Protein AF-A0ABC8LFU4-F1 (afdb_monomer_lite)

InterPro domains:
  IPR036691 Endonuclease/exonuclease/phosphatase superfamily [G3DSA:3.60.10.10] (26-171)
  IPR036691 Endonuclease/exonuclease/phosphatase superfamily [SSF56219] (37-158)
  IPR050410 CCR4/nocturin mRNA turnover and transcription [PTHR12121] (35-155)

Foldseek 3Di:
DALAAAEEADDDDPDDPAFDDWDWDFDPDDPGPIDIDTDHPVFKDFPDKDKDFPPVQVGWIKIKTWMWTPDFDPPDPPDTDTAIEIEMETAHHDDLDPPCLVVLVVVVVSVVVVVVVVCVVVVPDSHYYYYYYHSSYDCVGDNNVVCVVVVYDYPVVVVVVVVVPDDDPDDDD

pLDDT: mean 74.37, std 21.46, range [26.98, 96.75]

Structure (mmCIF, N/CA/C/O backbone):
data_AF-A0ABC8LFU4-F1
#
_entry.id   AF-A0ABC8LFU4-F1
#
loop_
_atom_site.group_PDB
_atom_site.id
_atom_site.type_symbol
_atom_site.label_atom_id
_atom_site.label_alt_id
_atom_site.label_comp_id
_atom_site.label_asym_id
_atom_site.label_entity_id
_atom_site.label_seq_id
_atom_site.pdbx_PDB_ins_code
_atom_site.Cartn_x
_atom_site.Cartn_y
_atom_site.Cartn_z
_atom_site.occupancy
_atom_site.B_iso_or_equiv
_atom_site.auth_seq_id
_atom_site.auth_comp_id
_atom_site.auth_asym_id
_atom_site.auth_atom_id
_atom_site.pdbx_PDB_model_num
ATOM 1 N N . MET A 1 1 ? 4.083 12.792 16.313 1.00 26.98 1 MET A N 1
ATOM 2 C CA . MET A 1 1 ? 2.928 11.867 16.337 1.00 26.98 1 MET A CA 1
ATOM 3 C C . MET A 1 1 ? 3.090 10.866 15.202 1.00 26.98 1 MET A C 1
ATOM 5 O O . MET A 1 1 ? 2.966 11.243 14.045 1.00 26.98 1 MET A O 1
ATOM 9 N N . LEU A 1 2 ? 3.497 9.633 15.518 1.00 29.95 2 LEU A N 1
ATOM 10 C CA . LEU A 1 2 ? 3.846 8.611 14.526 1.00 29.95 2 LEU A CA 1
ATOM 11 C C . LEU A 1 2 ? 2.573 7.865 14.091 1.00 29.95 2 LEU A C 1
ATOM 13 O O . LEU A 1 2 ? 2.097 6.979 14.796 1.00 29.95 2 LEU A O 1
ATOM 17 N N . CYS A 1 3 ? 2.012 8.230 12.938 1.00 39.34 3 CYS A N 1
ATOM 18 C CA . CYS A 1 3 ? 1.011 7.411 12.257 1.00 39.34 3 CYS A CA 1
ATOM 19 C C . CYS A 1 3 ? 1.721 6.119 11.820 1.00 39.34 3 CYS A C 1
ATOM 21 O O . CYS A 1 3 ? 2.543 6.151 10.904 1.00 39.34 3 CYS A O 1
ATOM 23 N N . ARG A 1 4 ? 1.508 5.003 12.528 1.00 39.53 4 ARG A N 1
ATOM 24 C CA . ARG A 1 4 ? 2.188 3.730 12.242 1.00 39.53 4 ARG A CA 1
ATOM 25 C C . ARG A 1 4 ? 1.674 3.177 10.906 1.00 39.53 4 ARG A C 1
ATOM 27 O O . ARG A 1 4 ? 0.626 2.549 10.852 1.00 39.53 4 ARG A O 1
ATOM 34 N N . ARG A 1 5 ? 2.404 3.451 9.823 1.00 46.03 5 ARG A N 1
ATOM 35 C CA . ARG A 1 5 ? 2.181 2.890 8.483 1.00 46.03 5 ARG A CA 1
ATOM 36 C C . ARG A 1 5 ? 2.841 1.507 8.424 1.00 46.03 5 ARG A C 1
ATOM 38 O O . ARG A 1 5 ? 4.059 1.405 8.583 1.00 46.03 5 ARG A O 1
ATOM 45 N N . LEU A 1 6 ? 2.069 0.439 8.231 1.00 39.34 6 LEU A N 1
ATOM 46 C CA . LEU A 1 6 ? 2.581 -0.936 8.192 1.00 39.34 6 LEU A CA 1
ATOM 47 C C . LEU A 1 6 ? 2.515 -1.475 6.755 1.00 39.34 6 LEU A C 1
ATOM 49 O O . LEU A 1 6 ? 1.512 -1.343 6.070 1.00 39.34 6 LEU A O 1
ATOM 53 N N . VAL A 1 7 ? 3.581 -2.104 6.279 1.00 38.78 7 VAL A N 1
ATOM 54 C CA . VAL A 1 7 ? 3.578 -2.941 5.072 1.00 38.78 7 VAL A CA 1
ATOM 55 C C . VAL A 1 7 ? 3.515 -4.389 5.542 1.00 38.78 7 VAL A C 1
ATOM 57 O O . VAL A 1 7 ? 4.453 -4.901 6.170 1.00 38.78 7 VAL A O 1
ATOM 60 N N . LEU A 1 8 ? 2.405 -5.059 5.248 1.00 35.72 8 LEU A N 1
ATOM 61 C CA . LEU A 1 8 ? 2.237 -6.485 5.480 1.00 35.72 8 LEU A CA 1
ATOM 62 C C . LEU A 1 8 ? 2.462 -7.218 4.160 1.00 35.72 8 LEU A C 1
ATOM 64 O O . LEU A 1 8 ? 1.556 -7.317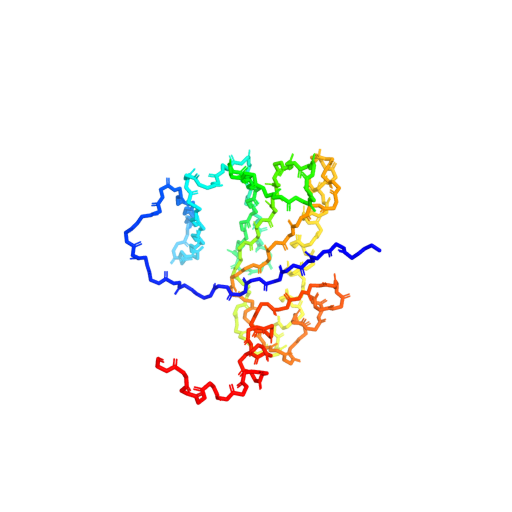 3.348 1.00 35.72 8 LEU A O 1
ATOM 68 N N . VAL A 1 9 ? 3.663 -7.746 3.923 1.00 34.25 9 VAL A N 1
ATOM 69 C CA . VAL A 1 9 ? 3.886 -8.612 2.756 1.00 34.25 9 VAL A CA 1
ATOM 70 C C . VAL A 1 9 ? 3.303 -9.988 3.085 1.00 34.25 9 VAL A C 1
ATOM 72 O O . VAL A 1 9 ? 3.976 -10.824 3.681 1.00 34.25 9 VAL A O 1
ATOM 75 N N . LEU A 1 10 ? 2.027 -10.198 2.761 1.00 31.34 10 LEU A N 1
ATOM 76 C CA . LEU A 1 10 ? 1.392 -11.515 2.774 1.00 31.34 10 LEU A CA 1
ATOM 77 C C . LEU A 1 10 ? 1.582 -12.156 1.398 1.00 31.34 10 LEU A C 1
ATOM 79 O O . LEU A 1 10 ? 0.920 -11.792 0.430 1.00 31.34 10 LEU A O 1
ATOM 83 N N . THR A 1 11 ? 2.504 -13.111 1.322 1.00 31.56 11 THR A N 1
ATOM 84 C CA . THR A 1 11 ? 2.506 -14.129 0.269 1.00 31.56 11 THR A CA 1
ATOM 85 C C . THR A 1 11 ? 1.420 -15.150 0.611 1.00 31.56 11 THR A C 1
ATOM 87 O O . THR A 1 11 ? 1.303 -15.543 1.771 1.00 31.56 11 THR A O 1
ATOM 90 N N . VAL A 1 12 ? 0.619 -15.518 -0.394 1.00 32.50 12 VAL A N 1
ATOM 91 C CA . VAL A 1 12 ? -0.520 -16.458 -0.382 1.00 32.50 12 VAL A CA 1
ATOM 92 C C . VAL A 1 12 ? -0.427 -17.500 0.743 1.00 32.50 12 VAL A C 1
ATOM 94 O O . VAL A 1 12 ? 0.325 -18.467 0.651 1.00 32.50 12 VAL A O 1
ATOM 97 N N . ALA A 1 13 ? -1.200 -17.305 1.813 1.00 30.53 13 ALA A N 1
ATOM 98 C CA . ALA A 1 13 ? -1.389 -18.322 2.837 1.00 30.53 13 ALA A CA 1
ATOM 99 C C . ALA A 1 13 ? -2.498 -19.275 2.375 1.00 30.53 13 ALA A C 1
ATOM 101 O O . ALA A 1 13 ? -3.603 -18.842 2.053 1.00 30.53 13 ALA A O 1
ATOM 102 N N . ALA A 1 14 ? -2.180 -20.569 2.323 1.00 30.59 14 ALA A N 1
ATOM 103 C CA . ALA A 1 14 ? -3.121 -21.641 2.035 1.00 30.59 14 ALA A CA 1
ATOM 104 C C . ALA A 1 14 ? -4.389 -21.500 2.897 1.00 30.59 14 ALA A C 1
ATOM 106 O O . ALA A 1 14 ? -4.313 -21.448 4.126 1.00 30.59 14 ALA A O 1
ATOM 107 N N . MET A 1 15 ? -5.549 -21.429 2.236 1.00 35.44 15 MET A N 1
ATOM 108 C CA . MET A 1 15 ? -6.855 -21.322 2.881 1.00 35.44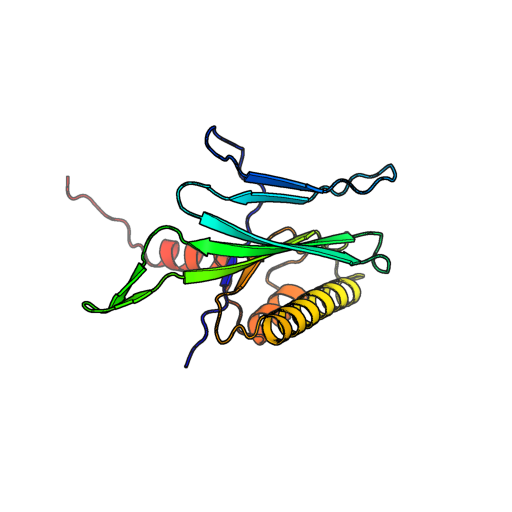 15 MET A CA 1
ATOM 109 C C . MET A 1 15 ? -7.124 -22.591 3.699 1.00 35.44 15 MET A C 1
ATOM 111 O O . MET A 1 15 ? -7.428 -23.645 3.143 1.00 35.44 15 MET A O 1
ATOM 115 N N . ARG A 1 16 ? -7.026 -22.496 5.028 1.00 33.28 16 ARG A N 1
ATOM 116 C CA . ARG A 1 16 ? -7.773 -23.382 5.927 1.00 33.28 16 ARG A CA 1
ATOM 117 C C . ARG A 1 16 ? -9.129 -22.740 6.212 1.00 33.28 16 ARG A C 1
ATOM 119 O O . ARG A 1 16 ? -9.241 -21.519 6.272 1.00 33.28 16 ARG A O 1
ATOM 126 N N . SER A 1 17 ? -10.144 -23.594 6.271 1.00 36.62 17 SER A N 1
ATOM 127 C CA . SER A 1 17 ? -11.566 -23.289 6.430 1.00 36.62 17 SER A CA 1
ATOM 128 C C . SER A 1 17 ? -11.817 -22.271 7.544 1.00 36.62 17 SER A C 1
ATOM 130 O O . SER A 1 17 ? -11.479 -22.585 8.676 1.00 36.62 17 SER A O 1
ATOM 132 N N . GLU A 1 18 ? -12.385 -21.105 7.187 1.00 39.16 18 GLU A N 1
ATOM 133 C CA . GLU A 1 18 ? -13.126 -20.115 8.020 1.00 39.16 18 GLU A CA 1
ATOM 134 C C . GLU A 1 18 ? -12.888 -18.642 7.580 1.00 39.16 18 GLU A C 1
ATOM 136 O O . GLU A 1 18 ? -12.632 -17.751 8.379 1.00 39.16 18 GLU A O 1
ATOM 141 N N . PHE A 1 19 ? -13.016 -18.335 6.279 1.00 39.22 19 PHE A N 1
ATOM 142 C CA . PHE A 1 19 ? -13.081 -16.948 5.770 1.00 39.22 19 PHE A CA 1
ATOM 143 C C . PHE A 1 19 ? -14.359 -16.772 4.948 1.00 39.22 19 PHE A C 1
ATOM 145 O O . PHE A 1 19 ? -14.630 -17.620 4.102 1.00 39.22 19 PHE A O 1
ATOM 152 N N . HIS A 1 20 ? -15.164 -15.726 5.176 1.00 47.50 20 HIS A N 1
ATOM 153 C CA . HIS A 1 20 ? -16.474 -15.556 4.508 1.00 47.50 20 HIS A CA 1
ATOM 154 C C . HIS A 1 20 ? -16.748 -14.143 3.949 1.00 47.50 20 HIS A C 1
ATOM 156 O O . HIS A 1 20 ? -17.899 -13.785 3.729 1.00 47.50 20 HIS A O 1
ATOM 162 N N . ILE A 1 21 ? -15.709 -13.359 3.639 1.00 39.50 21 ILE A N 1
ATOM 163 C CA . ILE A 1 21 ? -15.780 -12.340 2.576 1.00 39.50 21 ILE A CA 1
ATOM 164 C C . ILE A 1 21 ? -14.512 -12.495 1.746 1.00 39.50 21 ILE A C 1
ATOM 166 O O . ILE A 1 21 ? -13.421 -12.275 2.259 1.00 39.50 21 ILE A O 1
ATOM 170 N N . SER A 1 22 ? -14.662 -12.929 0.498 1.00 39.88 22 SER A N 1
ATOM 171 C CA . SER A 1 22 ? -13.587 -13.153 -0.470 1.00 39.88 22 SER A CA 1
ATOM 172 C C . SER A 1 22 ? -13.857 -12.259 -1.672 1.00 39.88 22 SER A C 1
ATOM 174 O O . SER A 1 22 ? -14.835 -12.485 -2.380 1.00 39.88 22 SER A O 1
ATOM 176 N N . ILE A 1 23 ? -13.036 -11.229 -1.883 1.00 47.34 23 ILE A N 1
ATOM 177 C CA . ILE A 1 23 ? -13.171 -10.345 -3.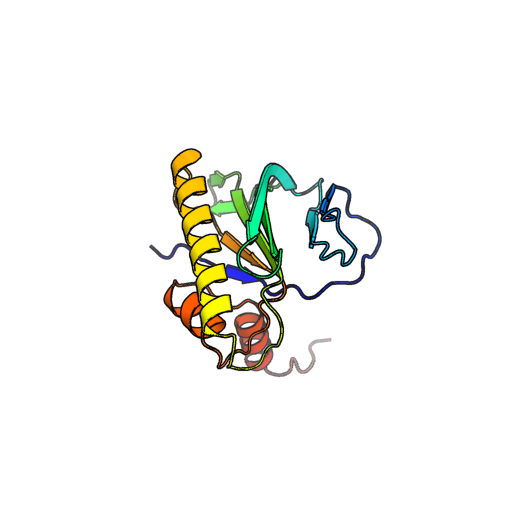047 1.00 47.34 23 ILE A CA 1
ATOM 178 C C . ILE A 1 23 ? -12.186 -10.810 -4.115 1.00 47.34 23 ILE A C 1
ATOM 180 O O . ILE A 1 23 ? -10.990 -10.519 -4.025 1.00 47.34 23 ILE A O 1
ATOM 184 N N . LEU A 1 24 ? -12.696 -11.564 -5.089 1.00 41.50 24 LEU A N 1
ATOM 185 C CA . LEU A 1 24 ? -11.959 -12.023 -6.262 1.00 41.50 24 LEU A CA 1
ATOM 186 C C . LEU A 1 24 ? -12.182 -11.043 -7.416 1.00 41.50 24 LEU A C 1
ATOM 188 O O . LEU A 1 24 ? -13.325 -10.794 -7.789 1.00 41.50 24 LEU A O 1
ATOM 192 N N . ILE A 1 25 ? -11.099 -10.545 -8.009 1.00 44.09 25 ILE A N 1
ATOM 193 C CA . ILE A 1 25 ? -11.149 -9.874 -9.315 1.00 44.09 25 ILE A CA 1
ATOM 194 C C . ILE A 1 25 ? -10.611 -10.840 -10.362 1.00 44.09 25 ILE A C 1
ATOM 196 O O . ILE A 1 25 ? -9.542 -11.410 -10.162 1.00 44.09 25 ILE A O 1
ATOM 200 N N . GLY A 1 26 ? -11.308 -10.985 -11.486 1.00 38.56 26 GLY A N 1
ATOM 201 C CA . GLY A 1 26 ? -10.742 -11.501 -12.731 1.00 38.56 26 GLY A CA 1
ATOM 202 C C . GLY A 1 26 ? -10.877 -10.433 -13.812 1.00 38.56 26 GLY A C 1
ATOM 203 O O . GLY A 1 26 ? -11.980 -9.945 -14.036 1.00 38.56 26 GLY A O 1
ATOM 204 N N . LEU A 1 27 ? -9.772 -10.044 -14.454 1.00 40.06 27 LEU A N 1
ATOM 205 C CA . LEU A 1 27 ? -9.831 -9.212 -15.657 1.00 40.06 27 LEU A CA 1
ATOM 206 C C . LEU A 1 27 ? -10.206 -10.104 -16.848 1.00 40.06 27 LEU A C 1
ATOM 208 O O . LEU A 1 27 ? -9.592 -11.152 -17.064 1.00 40.06 27 LEU A O 1
ATOM 212 N N . ASP A 1 28 ? -11.234 -9.698 -17.590 1.00 37.69 28 ASP A N 1
ATOM 213 C CA . ASP A 1 28 ? -11.788 -10.412 -18.743 1.00 37.69 28 ASP A CA 1
ATOM 214 C C . ASP A 1 28 ? -10.887 -10.225 -19.973 1.00 37.69 28 ASP A C 1
ATOM 216 O O . ASP A 1 28 ? -11.152 -9.396 -20.837 1.00 37.69 28 ASP A O 1
ATOM 220 N N . SER A 1 29 ? -9.735 -10.900 -19.990 1.00 37.59 29 SER A N 1
ATOM 221 C CA . SER A 1 29 ? -8.845 -11.060 -21.153 1.00 37.59 29 SER A CA 1
ATOM 222 C C . SER A 1 29 ? -7.748 -12.068 -20.809 1.00 37.59 29 SER A C 1
ATOM 224 O O . SER A 1 29 ? -6.840 -11.720 -20.071 1.00 37.59 29 SER A O 1
ATOM 226 N N . SER A 1 30 ? -7.860 -13.308 -21.306 1.00 38.81 30 SER A N 1
ATOM 227 C CA . SER A 1 30 ? -6.875 -14.412 -21.502 1.00 38.81 30 SER A CA 1
ATOM 228 C C . SER A 1 30 ? -5.579 -14.595 -20.660 1.00 38.81 30 SER A C 1
ATOM 230 O O . SER A 1 30 ? -4.869 -15.570 -20.895 1.00 38.81 30 SER A O 1
ATOM 232 N N . VAL A 1 31 ? -5.255 -13.779 -19.656 1.00 45.66 31 VAL A N 1
ATOM 233 C CA . VAL A 1 31 ? -4.176 -13.955 -18.668 1.00 45.66 31 VAL A CA 1
ATOM 234 C C . VAL A 1 31 ? -4.661 -13.337 -17.351 1.00 45.66 31 VAL A C 1
ATOM 236 O O . VAL A 1 31 ? -4.379 -12.187 -17.025 1.00 45.66 31 VAL A O 1
ATOM 239 N N . ILE A 1 32 ? -5.456 -14.101 -16.601 1.00 45.75 32 ILE A N 1
ATOM 240 C CA . ILE A 1 32 ? -6.122 -13.652 -15.373 1.00 45.75 32 ILE A CA 1
ATOM 241 C C . ILE A 1 32 ? -5.072 -13.351 -14.294 1.00 45.75 32 ILE A C 1
ATOM 243 O O . ILE A 1 32 ? -4.565 -14.252 -13.627 1.00 45.75 32 ILE A O 1
ATOM 247 N N . GLN A 1 33 ? -4.755 -12.075 -14.082 1.00 56.09 33 GLN A N 1
ATOM 248 C CA . GLN A 1 33 ? -4.122 -11.632 -12.844 1.00 56.09 33 GLN A CA 1
ATOM 249 C C . GLN A 1 33 ? -5.202 -11.363 -11.812 1.00 56.09 33 GLN A C 1
ATOM 251 O O . GLN A 1 33 ? -5.691 -10.245 -11.668 1.00 56.09 33 GLN A O 1
ATOM 256 N N . SER A 1 34 ? -5.602 -12.419 -11.114 1.00 67.62 34 SER A N 1
ATOM 257 C CA . SER A 1 34 ? -6.600 -12.304 -10.064 1.00 67.62 34 SER A CA 1
ATOM 258 C C . SER A 1 34 ? -5.960 -11.909 -8.742 1.00 67.62 34 SER A C 1
ATOM 260 O O . SER A 1 34 ? -5.093 -12.623 -8.232 1.00 67.62 34 SER A O 1
ATOM 262 N N . LEU A 1 35 ? -6.426 -10.809 -8.156 1.00 79.88 35 LEU A N 1
ATOM 263 C CA . LEU A 1 35 ? -6.203 -10.524 -6.744 1.00 79.88 35 LEU A CA 1
ATOM 264 C C . LEU A 1 35 ? -7.382 -11.057 -5.936 1.00 79.88 35 LEU A C 1
ATOM 266 O O . LEU A 1 35 ? -8.543 -10.845 -6.291 1.00 79.88 35 LEU A O 1
ATOM 270 N N . LEU A 1 36 ? -7.056 -11.729 -4.836 1.00 83.69 36 LEU A N 1
ATOM 271 C CA . LEU A 1 36 ? -8.009 -12.149 -3.824 1.00 83.69 36 LEU A CA 1
ATOM 272 C C . LEU A 1 36 ? -7.593 -11.538 -2.491 1.00 83.69 36 LEU A C 1
ATOM 274 O O . LEU A 1 36 ? -6.475 -11.760 -2.024 1.00 83.69 36 LEU A O 1
ATOM 278 N N . THR A 1 37 ? -8.513 -10.813 -1.865 1.00 82.56 37 THR A N 1
ATOM 279 C CA . THR A 1 37 ? -8.371 -10.386 -0.471 1.00 82.56 37 THR A CA 1
ATOM 280 C C . THR A 1 37 ? -9.554 -10.920 0.318 1.00 82.56 37 THR A C 1
ATOM 282 O O . THR A 1 37 ? -10.705 -10.715 -0.074 1.00 82.56 37 THR A O 1
ATOM 285 N N . ALA A 1 38 ? -9.265 -11.618 1.417 1.00 83.19 38 ALA A N 1
ATOM 286 C CA . ALA A 1 38 ? -10.275 -12.160 2.310 1.00 83.19 38 ALA A CA 1
ATOM 287 C C . ALA A 1 38 ? -10.175 -11.534 3.703 1.00 83.19 38 ALA A C 1
ATOM 289 O O . ALA A 1 38 ? -9.073 -11.349 4.222 1.00 83.19 38 ALA A O 1
ATOM 290 N N . ILE A 1 39 ? -11.324 -11.224 4.306 1.00 82.38 39 ILE A N 1
ATOM 291 C CA . ILE A 1 39 ? -11.416 -10.703 5.678 1.00 82.38 39 ILE A CA 1
ATOM 292 C C . ILE A 1 39 ? -12.345 -11.575 6.528 1.00 82.38 39 ILE A C 1
ATOM 294 O O . ILE A 1 39 ? -13.284 -12.196 6.022 1.00 82.38 39 ILE A O 1
ATOM 298 N N . HIS A 1 40 ? -12.072 -11.640 7.831 1.00 81.94 40 HIS A N 1
ATOM 299 C CA . HIS A 1 40 ? -12.867 -12.432 8.766 1.00 81.94 40 HIS A CA 1
ATOM 300 C C . HIS A 1 40 ? -14.086 -11.638 9.243 1.00 81.94 40 HIS A C 1
ATOM 302 O O . HIS A 1 40 ? -13.943 -10.699 10.024 1.00 81.94 40 HIS A O 1
ATOM 308 N N . LYS A 1 41 ? -15.282 -12.033 8.795 1.00 82.69 41 LYS A N 1
ATOM 309 C CA . LYS A 1 41 ? -16.539 -11.295 9.016 1.00 82.69 41 LYS A CA 1
ATOM 310 C C . LYS A 1 41 ? -16.887 -11.056 10.490 1.00 82.69 41 LYS A C 1
ATOM 312 O O . LYS A 1 41 ? -17.490 -10.044 10.802 1.00 82.69 41 LYS A O 1
ATOM 317 N N . ASP A 1 42 ? -16.486 -11.959 11.387 1.00 84.81 42 ASP A N 1
ATOM 318 C CA . ASP A 1 42 ? -16.814 -11.824 12.815 1.00 84.81 42 ASP A CA 1
ATOM 319 C C . ASP A 1 42 ? -15.925 -10.786 13.522 1.00 84.81 42 ASP A C 1
ATOM 321 O O . ASP A 1 42 ? -16.262 -10.300 14.597 1.00 84.81 42 ASP A O 1
ATOM 325 N N . TYR A 1 43 ? -14.803 -10.410 12.900 1.00 82.75 43 TYR A N 1
ATOM 326 C CA . TYR A 1 43 ? -13.881 -9.395 13.412 1.00 82.75 43 TYR A CA 1
ATOM 327 C C . TYR A 1 43 ? -13.919 -8.106 12.599 1.00 82.75 43 TYR A C 1
ATOM 329 O O . TYR A 1 43 ? -13.543 -7.057 13.119 1.00 82.75 43 TYR A O 1
ATOM 337 N N . PHE A 1 44 ? -14.350 -8.169 11.340 1.00 87.25 44 PHE A N 1
ATOM 338 C CA . PHE A 1 44 ? -14.204 -7.084 10.386 1.00 87.25 44 PHE A CA 1
ATOM 339 C C . PHE A 1 44 ? -15.428 -6.919 9.488 1.00 87.25 44 PHE A C 1
ATOM 341 O O . PHE A 1 44 ? -15.954 -7.879 8.930 1.00 87.25 44 PHE A O 1
ATOM 348 N N . GLU A 1 45 ? -15.801 -5.666 9.272 1.00 90.88 45 GLU A N 1
ATOM 349 C CA . GLU A 1 45 ? -16.823 -5.221 8.334 1.00 90.88 45 GLU A CA 1
ATOM 350 C C . GLU A 1 45 ? -16.158 -4.517 7.142 1.00 90.88 45 GLU A C 1
ATOM 352 O O . GLU A 1 45 ? -15.285 -3.662 7.314 1.00 90.88 45 GLU A O 1
ATOM 357 N N . LEU A 1 46 ? -16.574 -4.852 5.918 1.00 92.62 46 LEU A N 1
ATOM 358 C CA . LEU A 1 46 ? -16.151 -4.128 4.720 1.00 92.62 46 LEU A CA 1
ATOM 359 C C . LEU A 1 46 ? -16.971 -2.839 4.584 1.00 92.62 46 LEU A C 1
ATOM 361 O O . LEU A 1 46 ? -18.152 -2.887 4.257 1.00 92.62 46 LEU A O 1
ATOM 365 N N . VAL A 1 47 ? -16.332 -1.686 4.777 1.00 94.62 47 VAL A N 1
ATOM 366 C CA . VAL A 1 47 ? -16.973 -0.369 4.630 1.00 94.62 47 VAL A CA 1
ATOM 367 C C . VAL A 1 47 ? -17.058 0.035 3.162 1.00 94.62 47 VAL A C 1
ATOM 369 O O . VAL A 1 47 ? -18.046 0.607 2.709 1.00 94.62 47 VAL A O 1
ATOM 372 N N . SER A 1 48 ? -15.989 -0.207 2.406 1.00 94.88 48 SER A N 1
ATOM 373 C CA . SER A 1 48 ? -15.907 0.166 0.997 1.00 94.88 48 SER A CA 1
ATOM 374 C C . SER A 1 48 ? -14.814 -0.631 0.313 1.00 94.88 48 SER A C 1
ATOM 376 O O . SER A 1 48 ? -13.798 -0.980 0.909 1.00 94.88 48 SER A O 1
ATOM 378 N N . TYR A 1 49 ? -14.996 -0.832 -0.983 1.00 93.31 49 TYR A N 1
ATOM 379 C CA . TYR A 1 49 ? -14.037 -1.490 -1.849 1.00 93.31 49 TYR A CA 1
ATOM 380 C C . TYR A 1 49 ? -13.861 -0.676 -3.130 1.00 93.31 49 TYR A C 1
ATOM 382 O O . TYR A 1 49 ? -14.833 -0.104 -3.628 1.00 93.31 49 TYR A O 1
ATOM 390 N N . ARG A 1 50 ? -12.625 -0.586 -3.630 1.00 92.44 50 ARG A N 1
ATOM 391 C CA . ARG A 1 50 ? -12.304 0.024 -4.922 1.00 92.44 50 ARG A CA 1
ATOM 392 C C . ARG A 1 50 ? -11.209 -0.738 -5.647 1.00 92.44 50 ARG A C 1
ATOM 394 O O . ARG A 1 50 ? -10.277 -1.254 -5.031 1.00 92.44 50 ARG A O 1
ATOM 401 N N . GLU A 1 51 ? -11.306 -0.720 -6.964 1.00 88.62 51 GLU A N 1
ATOM 402 C CA . GLU A 1 51 ? -10.280 -1.216 -7.869 1.00 88.62 51 GLU A CA 1
ATOM 403 C C . GLU A 1 51 ? -9.439 -0.057 -8.396 1.00 88.62 51 GLU A C 1
ATOM 405 O O . GLU A 1 51 ? -9.943 1.037 -8.665 1.00 88.62 51 GLU A O 1
ATOM 410 N N . LEU A 1 52 ? -8.141 -0.304 -8.532 1.00 87.94 52 LEU A N 1
ATOM 411 C CA . LEU A 1 52 ? -7.189 0.597 -9.159 1.00 87.94 52 LEU A CA 1
ATOM 412 C C . LEU A 1 52 ? -6.612 -0.135 -10.365 1.00 87.94 52 LEU A C 1
ATOM 414 O O . LEU A 1 52 ? -5.868 -1.104 -10.210 1.00 87.94 52 LEU A O 1
ATOM 418 N N . LEU A 1 53 ? -6.967 0.330 -11.558 1.00 84.62 53 LEU A N 1
ATOM 419 C CA . LEU A 1 53 ? -6.500 -0.246 -12.811 1.00 84.62 53 LEU A CA 1
ATOM 420 C C . LEU A 1 53 ? -5.227 0.467 -13.275 1.00 84.62 53 LEU A C 1
ATOM 422 O O . LEU A 1 53 ? -5.186 1.695 -13.376 1.00 84.62 53 LEU A O 1
ATOM 426 N N . PHE A 1 54 ? -4.193 -0.309 -13.583 1.00 81.38 54 PHE A N 1
ATOM 427 C CA . PHE A 1 54 ? -2.930 0.157 -14.151 1.00 81.38 54 PHE A CA 1
ATOM 428 C C . PHE A 1 54 ? -2.836 -0.261 -15.6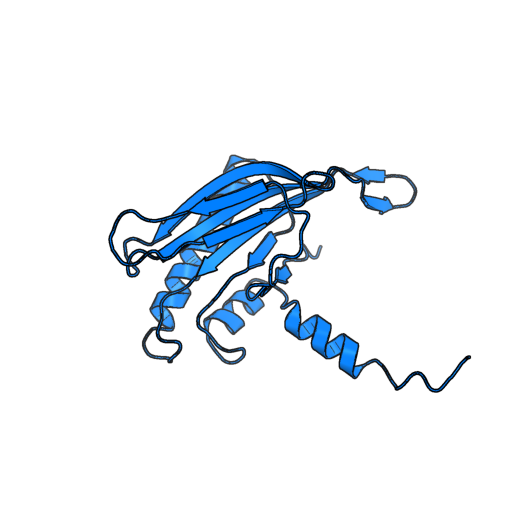21 1.00 81.38 54 PHE A C 1
ATOM 430 O O . PHE A 1 54 ? -1.948 -1.023 -16.007 1.00 81.38 54 PHE A O 1
ATOM 437 N N . ASN A 1 55 ? -3.759 0.243 -16.442 1.00 77.69 55 ASN A N 1
ATOM 438 C CA . ASN A 1 55 ? -3.832 -0.069 -17.878 1.00 77.69 55 ASN A CA 1
ATOM 439 C C . ASN A 1 55 ? -2.540 0.312 -18.628 1.00 77.69 55 ASN A C 1
ATOM 441 O O . ASN A 1 55 ? -2.217 -0.249 -19.667 1.00 77.69 55 ASN A O 1
ATOM 445 N N . ASP A 1 56 ? -1.759 1.247 -18.087 1.00 79.81 56 ASP A N 1
ATOM 446 C CA . ASP A 1 56 ? -0.465 1.660 -18.630 1.00 79.81 56 ASP A CA 1
ATOM 447 C C . ASP A 1 56 ? 0.721 0.785 -18.181 1.00 79.81 56 ASP A C 1
ATOM 449 O O . ASP A 1 56 ? 1.855 1.032 -18.585 1.00 79.81 56 ASP A O 1
ATOM 453 N N . PHE A 1 57 ? 0.481 -0.259 -17.379 1.00 79.50 57 PHE A N 1
ATOM 454 C CA . PHE A 1 57 ? 1.518 -1.152 -16.850 1.00 79.50 57 PHE A CA 1
ATOM 455 C C . PHE A 1 57 ? 1.238 -2.633 -17.125 1.00 79.50 57 PHE A C 1
ATOM 457 O O . PHE A 1 57 ? 1.539 -3.472 -16.283 1.00 79.50 57 PHE A O 1
ATOM 464 N N . GLY A 1 58 ? 0.691 -2.979 -18.292 1.00 73.19 58 GLY A N 1
ATOM 465 C CA . GLY A 1 58 ? 0.382 -4.373 -18.640 1.00 73.19 58 GLY A CA 1
ATOM 466 C C . GLY A 1 58 ? -0.796 -4.918 -17.835 1.00 73.19 58 GLY A C 1
ATOM 467 O O . GLY A 1 58 ? -0.687 -5.991 -17.237 1.00 73.19 58 GLY A O 1
ATOM 468 N N . ASP A 1 59 ? -1.861 -4.113 -17.765 1.00 75.94 59 ASP A N 1
ATOM 469 C CA . ASP A 1 59 ? -3.161 -4.432 -17.162 1.00 75.94 59 ASP A CA 1
ATOM 470 C C . ASP A 1 59 ? -3.070 -4.950 -15.722 1.00 75.94 59 ASP A C 1
ATOM 472 O O . ASP A 1 59 ? -3.815 -5.827 -15.284 1.00 75.94 59 ASP A O 1
ATOM 476 N N . ARG A 1 60 ? -2.118 -4.405 -14.953 1.00 83.06 60 ARG A N 1
ATOM 477 C CA . ARG A 1 60 ? -2.000 -4.713 -13.524 1.00 83.06 60 ARG A CA 1
ATOM 478 C C . ARG A 1 60 ? -3.156 -4.075 -12.768 1.00 83.06 60 ARG A C 1
ATOM 480 O O . ARG A 1 60 ? -3.682 -3.036 -13.157 1.00 83.06 60 ARG A O 1
ATOM 487 N N . VAL A 1 61 ? -3.491 -4.661 -11.628 1.00 85.31 61 VAL A N 1
ATOM 488 C CA . VAL A 1 61 ? -4.567 -4.184 -10.759 1.00 85.31 61 VAL A CA 1
ATOM 489 C C . VAL A 1 61 ? -4.076 -4.073 -9.319 1.00 85.31 61 VAL A C 1
ATOM 491 O O . VAL A 1 61 ? -3.199 -4.826 -8.891 1.00 85.31 61 VAL A O 1
ATOM 494 N N . ALA A 1 62 ? -4.643 -3.131 -8.570 1.00 90.94 62 ALA A N 1
ATOM 495 C CA . ALA A 1 62 ? -4.629 -3.133 -7.114 1.00 90.94 62 ALA A CA 1
ATOM 496 C C . ALA A 1 62 ? -6.058 -3.064 -6.562 1.00 90.94 62 ALA A C 1
ATOM 498 O O . ALA A 1 62 ? -6.966 -2.501 -7.170 1.00 90.94 62 ALA A O 1
ATOM 499 N N . GLN A 1 63 ? -6.239 -3.628 -5.376 1.00 92.06 63 GLN A N 1
ATOM 500 C CA . GLN A 1 63 ? -7.455 -3.552 -4.579 1.00 92.06 63 GLN A CA 1
ATOM 501 C C . GLN A 1 63 ? -7.228 -2.581 -3.428 1.00 92.06 63 GLN A C 1
ATOM 503 O O . GLN A 1 63 ? -6.225 -2.712 -2.733 1.00 92.06 63 GLN A O 1
ATOM 508 N N . LEU A 1 64 ? -8.169 -1.671 -3.184 1.00 94.38 64 LEU A N 1
ATOM 509 C CA . LEU A 1 64 ? -8.270 -0.903 -1.946 1.00 94.38 64 LEU A CA 1
ATOM 510 C C . LEU A 1 64 ? -9.512 -1.357 -1.180 1.00 94.38 64 LEU A C 1
ATOM 512 O O . LEU A 1 64 ? -10.638 -1.204 -1.654 1.00 94.38 64 LEU A O 1
ATOM 516 N N . LEU A 1 65 ? -9.309 -1.877 0.024 1.00 94.31 65 LEU A N 1
ATOM 517 C CA . LEU A 1 65 ? -10.367 -2.207 0.966 1.00 94.31 65 LEU A CA 1
ATOM 518 C C . LEU A 1 65 ? -10.308 -1.214 2.123 1.00 94.31 65 LEU A C 1
ATOM 520 O O . LEU A 1 65 ? -9.264 -1.030 2.746 1.00 94.31 65 LEU A O 1
ATOM 524 N N . HIS A 1 66 ? -11.442 -0.605 2.434 1.00 95.00 66 HIS A N 1
ATOM 525 C CA . HIS A 1 66 ? -11.654 0.110 3.679 1.00 95.00 66 HIS A CA 1
ATOM 526 C C . HIS A 1 66 ? -12.445 -0.807 4.607 1.00 95.00 66 HIS A C 1
ATOM 528 O O . HIS A 1 66 ? -13.578 -1.186 4.304 1.00 95.00 66 HIS A O 1
ATOM 534 N N . VAL A 1 67 ? -11.818 -1.194 5.711 1.00 91.56 67 VAL A N 1
ATOM 535 C CA . VAL A 1 67 ? -12.327 -2.199 6.639 1.00 91.56 67 VAL A CA 1
ATOM 536 C C . VAL A 1 67 ? -12.457 -1.593 8.027 1.00 91.56 67 VAL A C 1
ATOM 538 O O . VAL A 1 67 ? -11.601 -0.824 8.457 1.00 91.56 67 VAL A O 1
ATOM 541 N N . ARG A 1 68 ? -13.512 -1.967 8.742 1.00 91.94 68 ARG A N 1
ATOM 542 C CA . ARG A 1 68 ? -13.775 -1.564 10.121 1.00 91.94 68 ARG A CA 1
ATOM 543 C C . ARG A 1 68 ? -13.710 -2.774 11.039 1.00 91.94 68 ARG A C 1
ATOM 545 O O . ARG A 1 68 ? -14.251 -3.821 10.708 1.00 91.94 68 ARG A O 1
ATOM 552 N N . SER A 1 69 ? -13.067 -2.640 12.193 1.00 87.44 69 SER A N 1
ATOM 553 C CA . SER A 1 69 ? -13.093 -3.662 13.238 1.00 87.44 69 SER A CA 1
ATOM 554 C C . SER A 1 69 ? -14.462 -3.692 13.918 1.00 87.44 69 SER A C 1
ATOM 556 O O . SER A 1 69 ? -14.987 -2.651 14.321 1.00 87.44 69 SER A O 1
ATOM 558 N N . LEU A 1 70 ? -15.023 -4.886 14.077 1.00 86.50 70 LEU A N 1
ATOM 559 C CA . LEU A 1 70 ? -16.195 -5.147 14.914 1.00 86.50 70 LEU A CA 1
ATOM 560 C C . LEU A 1 70 ? -15.808 -5.337 16.381 1.00 86.50 70 LEU A C 1
ATOM 562 O O . LEU A 1 70 ? -16.634 -5.138 17.269 1.00 86.50 70 LEU A O 1
ATOM 566 N N . VAL A 1 71 ? -14.544 -5.682 16.641 1.00 80.69 71 VAL A N 1
ATOM 567 C CA . VAL A 1 71 ? -14.024 -5.837 17.997 1.00 80.69 71 VAL A CA 1
ATOM 568 C C . VAL A 1 71 ? -13.372 -4.526 18.452 1.00 80.69 71 VAL A C 1
ATOM 570 O O . VAL A 1 71 ? -12.450 -4.032 17.791 1.00 80.69 71 VAL A O 1
ATOM 573 N N . PRO A 1 72 ? -13.834 -3.947 19.574 1.00 73.69 72 PRO A N 1
ATOM 574 C CA . PRO A 1 72 ? -13.162 -2.866 20.278 1.00 73.69 72 PRO A CA 1
ATOM 575 C C . PRO A 1 72 ? -11.685 -3.137 20.534 1.00 73.69 72 PRO A C 1
ATOM 577 O O . PRO A 1 72 ? -11.331 -4.174 21.092 1.00 73.69 72 PRO A O 1
ATOM 580 N N . PHE A 1 73 ? -10.832 -2.159 20.249 1.00 64.94 73 PHE A N 1
ATOM 581 C CA . PHE A 1 73 ? -9.471 -2.161 20.775 1.00 64.94 73 PHE A CA 1
ATOM 582 C C . PHE A 1 73 ? -9.382 -1.187 21.954 1.00 64.94 73 PHE A C 1
ATOM 584 O O . PHE A 1 73 ? -9.805 -0.032 21.814 1.00 64.94 73 PHE A O 1
ATOM 591 N N . PRO A 1 74 ? -8.830 -1.609 23.105 1.00 60.91 74 PRO A N 1
ATOM 592 C CA . PRO A 1 74 ? -8.566 -0.696 24.205 1.00 60.91 74 PRO A CA 1
ATOM 593 C C . PRO A 1 74 ? -7.437 0.253 23.788 1.00 60.91 74 PRO A C 1
ATOM 595 O O . PRO A 1 74 ? -6.288 -0.160 23.647 1.00 60.91 74 PRO A O 1
ATOM 598 N N . LEU A 1 75 ? -7.766 1.526 23.549 1.00 59.22 75 LEU A N 1
ATOM 599 C CA . LEU A 1 75 ? -6.764 2.551 23.236 1.00 59.22 75 LEU A CA 1
ATOM 600 C C . LEU A 1 75 ? -6.100 3.078 24.519 1.00 59.22 75 LEU A C 1
ATOM 602 O O . LEU A 1 75 ? -4.939 3.462 24.477 1.00 59.22 75 LEU A O 1
ATOM 606 N N . ASN A 1 76 ? -6.847 3.075 25.631 1.00 59.00 76 ASN A N 1
ATOM 607 C CA . ASN A 1 76 ? -6.455 3.337 27.023 1.00 59.00 76 ASN A CA 1
ATOM 608 C C . ASN A 1 76 ? -7.567 2.790 27.952 1.00 59.00 76 ASN A C 1
ATOM 610 O O . ASN A 1 76 ? -8.660 2.498 27.467 1.00 59.00 76 ASN A O 1
ATOM 614 N N . GLU A 1 77 ? -7.349 2.730 29.276 1.00 56.94 77 GLU A N 1
ATOM 615 C CA . GLU A 1 77 ? -8.295 2.183 30.286 1.00 56.94 77 GLU A CA 1
ATOM 616 C C . GLU A 1 77 ? -9.731 2.757 30.245 1.00 56.94 77 GLU A C 1
ATOM 618 O O . GLU A 1 77 ? -10.629 2.221 30.887 1.00 56.94 77 GLU A O 1
ATOM 623 N N . LYS A 1 78 ? -9.974 3.849 29.506 1.00 55.12 78 LYS A N 1
ATOM 624 C CA . LYS A 1 78 ? -11.263 4.560 29.464 1.00 55.12 78 LYS A CA 1
ATOM 625 C C . LYS A 1 78 ? -11.825 4.814 28.062 1.00 55.12 78 LYS A C 1
ATOM 627 O O . LYS A 1 78 ? -12.873 5.444 27.954 1.00 55.12 78 LYS A O 1
ATOM 632 N N . GLN A 1 79 ? -11.155 4.380 26.990 1.00 54.69 79 GLN A N 1
ATOM 633 C CA . GLN A 1 79 ? -11.617 4.635 25.619 1.00 54.69 79 GLN A CA 1
ATOM 634 C C . GLN A 1 79 ? -11.551 3.379 24.754 1.00 54.69 79 GLN A C 1
ATOM 636 O O . GLN A 1 79 ? -10.480 2.890 24.389 1.00 54.69 79 GLN A O 1
ATOM 641 N N . ILE A 1 80 ? -12.742 2.904 24.405 1.00 60.38 80 ILE A N 1
ATOM 642 C CA . ILE A 1 80 ? -12.985 1.937 23.345 1.00 60.38 80 ILE A CA 1
ATOM 643 C C . ILE A 1 80 ? -13.241 2.737 22.073 1.00 60.38 80 ILE A C 1
ATOM 645 O O . ILE A 1 80 ? -14.182 3.528 22.017 1.00 60.38 80 ILE A O 1
ATOM 649 N N . VAL A 1 81 ? -12.403 2.541 21.059 1.00 65.25 81 VAL A N 1
ATOM 650 C CA . VAL A 1 81 ? -12.588 3.175 19.751 1.00 65.25 81 VAL A CA 1
ATOM 651 C C . VAL A 1 81 ? -12.730 2.083 18.706 1.00 65.25 81 VAL A C 1
ATOM 653 O O . VAL A 1 81 ? -11.929 1.146 18.658 1.00 65.25 81 VAL A O 1
ATOM 656 N N . GLN A 1 82 ? -13.759 2.207 17.872 1.00 69.69 82 GLN A N 1
ATOM 657 C CA . GLN A 1 82 ? -13.914 1.362 16.701 1.00 69.69 82 GLN A CA 1
ATOM 658 C C . GLN A 1 82 ? -12.838 1.751 15.681 1.00 69.69 82 GLN A C 1
ATOM 660 O O . GLN A 1 82 ? -12.761 2.905 15.265 1.00 69.69 82 GLN A O 1
ATOM 665 N N . GLN A 1 83 ? -11.954 0.811 15.345 1.00 82.31 83 GLN A N 1
ATOM 666 C CA . GLN A 1 83 ? -10.802 1.087 14.486 1.00 82.31 83 GLN A CA 1
ATOM 667 C C . GLN A 1 83 ? -11.121 0.768 13.028 1.00 82.31 83 GLN A C 1
ATOM 669 O O . GLN A 1 83 ? -11.630 -0.307 12.721 1.00 82.31 83 GLN A O 1
ATOM 674 N N . GLU A 1 84 ? -10.786 1.692 12.136 1.00 90.38 84 GLU A N 1
ATOM 675 C CA . GLU A 1 84 ? -10.840 1.500 10.688 1.00 90.38 84 GLU A CA 1
ATOM 676 C C . GLU A 1 84 ? -9.417 1.324 10.135 1.00 90.38 84 GLU A C 1
ATOM 678 O O . GLU A 1 84 ? -8.447 1.807 10.722 1.00 90.38 84 GLU A O 1
ATOM 683 N N . VAL A 1 85 ? -9.274 0.615 9.017 1.00 89.94 85 VAL A N 1
ATOM 684 C CA . VAL A 1 85 ? -8.000 0.358 8.338 1.00 89.94 85 VAL A CA 1
ATOM 685 C C . VAL A 1 85 ? -8.188 0.383 6.824 1.00 89.94 85 VAL A C 1
ATOM 687 O O . VAL A 1 85 ? -9.186 -0.113 6.295 1.00 89.94 85 VAL A O 1
ATOM 690 N N . LEU A 1 86 ? -7.207 0.940 6.117 1.00 93.75 86 LEU A N 1
ATOM 691 C CA . LEU A 1 86 ? -7.097 0.819 4.666 1.00 93.75 86 LEU A CA 1
ATOM 692 C C . LEU A 1 86 ? -6.133 -0.315 4.326 1.00 93.75 86 LEU A C 1
ATOM 694 O O . LEU A 1 86 ? -4.990 -0.312 4.777 1.00 93.75 86 LEU A O 1
ATOM 698 N N . ILE A 1 87 ? -6.576 -1.270 3.519 1.00 93.50 87 ILE A N 1
ATOM 699 C CA . ILE A 1 87 ? -5.772 -2.397 3.046 1.00 93.50 87 ILE A CA 1
ATOM 700 C C . ILE A 1 87 ? -5.635 -2.269 1.535 1.00 93.50 87 ILE A C 1
ATOM 702 O O . ILE A 1 87 ? -6.636 -2.223 0.824 1.00 93.50 87 ILE A O 1
ATOM 706 N N . VAL A 1 88 ? -4.398 -2.240 1.048 1.00 94.12 88 VAL A N 1
ATOM 707 C CA . VAL A 1 88 ? -4.098 -2.332 -0.378 1.00 94.12 88 VAL A CA 1
ATOM 708 C C . VAL A 1 88 ? -3.472 -3.678 -0.674 1.00 94.12 88 VAL A C 1
ATOM 710 O O . VAL A 1 88 ? -2.468 -4.027 -0.062 1.00 94.12 88 VAL A O 1
ATOM 713 N N . ASN A 1 89 ? -4.019 -4.403 -1.642 1.00 91.94 89 ASN A N 1
ATOM 714 C CA . ASN A 1 89 ? -3.402 -5.603 -2.199 1.00 91.94 89 ASN A CA 1
ATOM 715 C C . ASN A 1 89 ? -3.064 -5.348 -3.669 1.00 91.94 89 ASN A C 1
ATOM 717 O O . ASN A 1 89 ? -3.886 -4.791 -4.392 1.00 91.94 89 ASN A O 1
ATOM 721 N N . THR A 1 90 ? -1.865 -5.708 -4.114 1.00 91.25 90 THR A N 1
ATOM 722 C CA . THR A 1 90 ? -1.420 -5.464 -5.493 1.00 91.25 90 THR A CA 1
ATOM 723 C C . THR A 1 90 ? -0.481 -6.556 -5.996 1.00 91.25 90 THR A C 1
ATOM 725 O O . THR A 1 90 ? 0.132 -7.281 -5.213 1.00 91.25 90 THR A O 1
ATOM 728 N N . HIS A 1 91 ? -0.337 -6.654 -7.313 1.00 88.38 91 HIS A N 1
ATOM 729 C CA . HIS A 1 91 ? 0.710 -7.440 -7.955 1.00 88.38 91 HIS A CA 1
ATOM 730 C C . HIS A 1 91 ? 1.396 -6.568 -9.013 1.00 88.38 91 HIS A C 1
ATOM 732 O O . HIS A 1 91 ? 0.847 -6.315 -10.085 1.00 88.38 91 HIS A O 1
ATOM 738 N N . LEU A 1 92 ? 2.591 -6.066 -8.693 1.00 89.12 92 LEU A N 1
ATOM 739 C CA . LEU A 1 92 ? 3.331 -5.146 -9.557 1.00 89.12 92 LEU A CA 1
ATOM 740 C C . LEU A 1 92 ? 3.917 -5.837 -10.790 1.00 89.12 92 LEU A C 1
ATOM 742 O O . LEU A 1 92 ? 3.985 -7.062 -10.879 1.00 89.12 92 LEU A O 1
ATOM 746 N N . LEU A 1 93 ? 4.383 -5.032 -11.743 1.00 88.81 93 LEU A N 1
ATOM 747 C CA . LEU A 1 93 ? 4.915 -5.508 -13.012 1.00 88.81 93 LEU A CA 1
ATOM 748 C C . LEU A 1 93 ? 6.161 -6.408 -12.849 1.00 88.81 93 LEU A C 1
ATOM 750 O O . LEU A 1 93 ? 7.168 -6.018 -12.249 1.00 88.81 93 LEU A O 1
ATOM 754 N N . PHE A 1 94 ? 6.082 -7.601 -13.440 1.00 82.56 94 PHE A N 1
ATOM 755 C CA . PHE A 1 94 ? 7.174 -8.566 -13.636 1.00 82.56 94 PHE A CA 1
ATOM 756 C C . PHE A 1 94 ? 7.928 -8.280 -14.959 1.00 82.56 94 PHE A C 1
ATOM 758 O O . PHE A 1 94 ? 7.271 -7.803 -15.888 1.00 82.56 94 PHE A O 1
ATOM 765 N N . PRO A 1 95 ? 9.237 -8.601 -15.120 1.00 78.00 95 PRO A N 1
ATOM 766 C CA . PRO A 1 95 ? 10.170 -9.290 -14.206 1.00 78.00 95 PRO A CA 1
ATOM 767 C C . PRO A 1 95 ? 10.731 -8.457 -13.054 1.00 78.00 95 PRO A C 1
ATOM 769 O O . PRO A 1 95 ? 10.783 -7.233 -13.104 1.00 78.00 95 PRO A O 1
ATOM 772 N N . HIS A 1 96 ? 11.198 -9.150 -12.009 1.00 67.50 96 HIS A N 1
ATOM 773 C CA . HIS A 1 96 ? 11.741 -8.576 -10.768 1.00 67.50 96 HIS A CA 1
ATOM 774 C C . HIS A 1 96 ? 13.162 -7.984 -10.898 1.00 67.50 96 HIS A C 1
ATOM 776 O O . HIS A 1 96 ? 13.756 -7.576 -9.895 1.00 67.50 96 HIS A O 1
ATOM 782 N N . ASP A 1 97 ? 13.717 -7.918 -12.110 1.00 74.88 97 ASP A N 1
ATOM 783 C CA . ASP A 1 97 ? 15.027 -7.316 -12.367 1.00 74.88 97 ASP A CA 1
ATOM 784 C C . ASP A 1 97 ? 14.981 -5.774 -12.347 1.00 74.88 97 ASP A C 1
ATOM 786 O O . ASP A 1 97 ? 13.922 -5.149 -12.236 1.00 74.88 97 ASP A O 1
ATOM 790 N N . SER A 1 98 ? 16.142 -5.122 -12.409 1.00 76.19 98 SER A N 1
ATOM 791 C CA . SER A 1 98 ? 16.238 -3.662 -12.310 1.00 76.19 98 SER A CA 1
ATOM 792 C C . SER A 1 98 ? 15.669 -2.904 -13.514 1.00 76.19 98 SER A C 1
ATOM 794 O O . SER A 1 98 ? 15.402 -1.709 -13.365 1.00 76.19 98 SER A O 1
ATOM 796 N N . SER A 1 99 ? 15.451 -3.556 -14.662 1.00 81.69 99 SER A N 1
ATOM 797 C CA . SER A 1 99 ? 15.040 -2.892 -15.909 1.00 81.69 99 SER A CA 1
ATOM 798 C C . SER A 1 99 ? 13.670 -2.217 -15.789 1.00 81.69 99 SER A C 1
ATOM 800 O O . SER A 1 99 ? 13.480 -1.117 -16.300 1.00 81.69 99 SER A O 1
ATOM 802 N N . LEU A 1 100 ? 12.750 -2.808 -15.019 1.00 85.81 100 LEU A N 1
ATOM 803 C CA . LEU A 1 100 ? 11.395 -2.283 -14.794 1.00 85.81 100 LEU A CA 1
ATOM 804 C C . LEU A 1 100 ? 11.206 -1.636 -13.415 1.00 85.81 100 LEU A C 1
ATOM 806 O O . LEU A 1 100 ? 10.083 -1.377 -12.980 1.00 85.81 100 LEU A O 1
ATOM 810 N N . SER A 1 101 ? 12.298 -1.347 -12.703 1.00 86.12 101 SER A N 1
ATOM 811 C CA . SER A 1 101 ? 12.223 -0.778 -11.352 1.00 86.12 101 SER A CA 1
ATOM 812 C C . SER A 1 101 ? 11.553 0.602 -11.308 1.00 86.12 101 SER A C 1
ATOM 814 O O . SER A 1 101 ? 10.809 0.879 -10.367 1.00 86.12 101 SER A O 1
ATOM 816 N N . ILE A 1 102 ? 11.754 1.433 -12.336 1.00 89.56 102 ILE A N 1
ATOM 817 C CA . ILE A 1 102 ? 11.096 2.743 -12.478 1.00 89.56 102 ILE A CA 1
ATOM 818 C C . ILE A 1 102 ? 9.596 2.571 -12.738 1.00 89.56 102 ILE A C 1
ATOM 820 O O . ILE A 1 102 ? 8.785 3.225 -12.088 1.00 89.56 102 ILE A O 1
ATOM 824 N N . ALA A 1 103 ? 9.212 1.645 -13.622 1.00 90.75 103 ALA A N 1
ATOM 825 C CA . ALA A 1 103 ? 7.807 1.355 -13.896 1.00 90.75 103 ALA A CA 1
ATOM 826 C C . ALA A 1 103 ? 7.073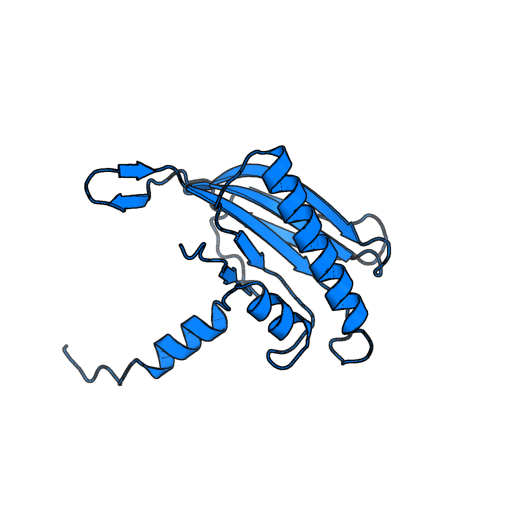 0.901 -12.622 1.00 90.75 103 ALA A C 1
ATOM 828 O O . ALA A 1 103 ? 6.018 1.435 -12.286 1.00 90.75 103 ALA A O 1
ATOM 829 N N . ARG A 1 104 ? 7.682 0.001 -11.838 1.00 91.69 104 ARG A N 1
ATOM 830 C CA . ARG A 1 104 ? 7.130 -0.409 -10.538 1.00 91.69 104 ARG A CA 1
ATOM 831 C C . ARG A 1 104 ? 7.026 0.742 -9.545 1.00 91.69 104 ARG A C 1
ATOM 833 O O . ARG A 1 104 ? 6.043 0.815 -8.814 1.00 91.69 104 ARG A O 1
ATOM 840 N N . LEU A 1 105 ? 8.005 1.649 -9.509 1.00 92.50 105 LEU A N 1
ATOM 841 C CA . LEU A 1 105 ? 7.905 2.854 -8.685 1.00 92.50 105 LEU A CA 1
ATOM 842 C C . LEU A 1 105 ? 6.715 3.718 -9.104 1.00 92.50 105 LEU A C 1
ATOM 844 O O . LEU A 1 105 ? 5.967 4.138 -8.230 1.00 92.50 105 LEU A O 1
ATOM 848 N N . HIS A 1 106 ? 6.491 3.938 -10.402 1.00 92.50 106 HIS A N 1
ATOM 849 C CA . HIS A 1 106 ? 5.317 4.676 -10.878 1.00 92.50 106 HIS A CA 1
ATOM 850 C C . HIS A 1 106 ? 4.001 4.005 -10.459 1.00 92.50 106 HIS A C 1
ATOM 852 O O . HIS A 1 106 ? 3.089 4.698 -10.013 1.00 92.50 106 HIS A O 1
ATOM 858 N N . GLN A 1 107 ? 3.911 2.671 -10.510 1.00 92.56 107 GLN A N 1
ATOM 859 C CA . GLN A 1 107 ? 2.750 1.953 -9.969 1.00 92.56 107 GLN A CA 1
ATOM 860 C C . GLN A 1 107 ? 2.562 2.231 -8.469 1.00 92.56 107 GLN A C 1
ATOM 862 O O . GLN A 1 107 ? 1.447 2.500 -8.029 1.00 92.56 107 GLN A O 1
ATOM 867 N N . VAL A 1 108 ? 3.645 2.228 -7.681 1.00 93.69 108 VAL A N 1
ATOM 868 C CA . VAL A 1 108 ? 3.590 2.557 -6.244 1.00 93.69 108 VAL A CA 1
ATOM 869 C C . VAL A 1 108 ? 3.133 3.998 -6.021 1.00 93.69 108 VAL A C 1
ATOM 871 O O . VAL A 1 108 ? 2.290 4.229 -5.159 1.00 93.69 108 VAL A O 1
ATOM 874 N N . TYR A 1 109 ? 3.644 4.957 -6.795 1.00 94.00 109 TYR A N 1
ATOM 875 C CA . TYR A 1 109 ? 3.213 6.354 -6.715 1.00 94.00 109 TYR A CA 1
ATOM 876 C C . TYR A 1 109 ? 1.711 6.487 -6.951 1.00 94.00 109 TYR A C 1
ATOM 878 O O . TYR A 1 109 ? 1.025 7.053 -6.106 1.00 94.00 109 TYR A O 1
ATOM 886 N N . LYS A 1 110 ? 1.182 5.869 -8.013 1.00 93.88 110 LYS A N 1
ATOM 887 C CA . LYS A 1 110 ? -0.261 5.873 -8.293 1.00 93.88 110 LYS A CA 1
ATOM 888 C C . LYS A 1 110 ? -1.087 5.275 -7.152 1.00 93.88 110 LYS A C 1
ATOM 890 O O . LYS A 1 110 ? -2.143 5.805 -6.822 1.00 93.88 110 LYS A O 1
ATOM 895 N N . ILE A 1 111 ? -0.612 4.192 -6.528 1.00 94.44 111 ILE A N 1
ATOM 896 C CA . ILE A 1 111 ? -1.270 3.598 -5.351 1.00 94.44 111 ILE A CA 1
ATOM 897 C C . ILE A 1 111 ? -1.336 4.606 -4.199 1.00 94.44 111 ILE A C 1
ATOM 899 O O . ILE A 1 111 ? -2.384 4.750 -3.568 1.00 94.44 111 ILE A O 1
ATOM 903 N N . LEU A 1 112 ? -0.228 5.292 -3.907 1.00 94.44 112 LEU A N 1
ATOM 904 C CA . LEU A 1 112 ? -0.166 6.256 -2.808 1.00 94.44 112 LEU A CA 1
ATOM 905 C C . LEU A 1 112 ? -1.007 7.509 -3.090 1.00 94.44 112 LEU A C 1
ATOM 907 O O . LEU A 1 112 ? -1.744 7.938 -2.207 1.00 94.44 112 LEU A O 1
ATOM 911 N N . GLU A 1 113 ? -0.980 8.042 -4.313 1.00 94.62 113 GLU A N 1
ATOM 912 C CA . GLU A 1 113 ? -1.845 9.157 -4.731 1.00 94.62 113 GLU A CA 1
ATOM 913 C C . GLU A 1 113 ? -3.328 8.798 -4.591 1.00 94.62 113 GLU A C 1
ATOM 915 O O . GLU A 1 113 ? -4.131 9.587 -4.089 1.00 94.62 113 GLU A O 1
ATOM 920 N N . TYR A 1 114 ? -3.696 7.577 -4.982 1.00 94.62 114 TYR A N 1
ATOM 921 C CA . TYR A 1 114 ? -5.063 7.095 -4.842 1.00 94.62 114 TYR A CA 1
ATOM 922 C C . TYR A 1 114 ? -5.485 6.956 -3.376 1.00 94.62 114 TYR A C 1
ATOM 924 O O . TYR A 1 114 ? -6.606 7.321 -3.019 1.00 94.62 114 TYR A O 1
ATOM 932 N N . LEU A 1 115 ? -4.597 6.450 -2.515 1.00 94.06 115 LEU A N 1
ATOM 933 C CA . LEU A 1 115 ? -4.831 6.383 -1.071 1.00 94.06 115 LEU A CA 1
ATOM 934 C C . LEU A 1 115 ? -5.077 7.775 -0.484 1.00 94.06 115 LEU A C 1
ATOM 936 O O . LEU A 1 115 ? -6.057 7.962 0.235 1.00 94.06 115 LEU A O 1
ATOM 940 N N . GLU A 1 116 ? -4.242 8.754 -0.823 1.00 94.19 116 GLU A N 1
ATOM 941 C CA . GLU A 1 116 ? -4.398 10.133 -0.351 1.00 94.19 116 GLU A CA 1
ATOM 942 C C . GLU A 1 116 ? -5.713 10.757 -0.837 1.00 94.19 116 GLU A C 1
ATOM 944 O O . GLU A 1 116 ? -6.441 11.376 -0.051 1.00 94.19 116 GLU A O 1
ATOM 949 N N . ALA A 1 117 ? -6.072 10.541 -2.105 1.00 95.56 117 ALA A N 1
ATOM 950 C CA . ALA A 1 117 ? -7.345 10.986 -2.662 1.00 95.56 117 ALA A CA 1
ATOM 951 C C . ALA A 1 117 ? -8.541 10.341 -1.943 1.00 95.56 117 ALA A C 1
ATOM 953 O O . ALA A 1 117 ? -9.482 11.043 -1.565 1.00 95.56 117 ALA A O 1
ATOM 954 N N . TYR A 1 118 ? -8.485 9.030 -1.690 1.00 96.00 118 TYR A N 1
ATOM 955 C CA . TYR A 1 118 ? -9.522 8.303 -0.960 1.00 96.00 118 TYR A CA 1
ATOM 956 C C . TYR A 1 118 ? -9.667 8.810 0.481 1.00 96.00 118 TYR A C 1
ATOM 958 O O . TYR A 1 118 ? -10.782 9.068 0.940 1.00 96.00 118 TYR A O 1
ATOM 966 N N . GLN A 1 119 ? -8.551 9.007 1.189 1.00 94.69 119 GLN A N 1
ATOM 967 C CA . GLN A 1 119 ? -8.548 9.556 2.547 1.00 94.69 119 GLN A CA 1
ATOM 968 C C . GLN A 1 119 ? -9.180 10.949 2.586 1.00 94.69 119 GLN A C 1
ATOM 970 O O . GLN A 1 119 ? -10.021 11.214 3.446 1.00 94.69 119 GLN A O 1
ATOM 975 N N . LYS A 1 120 ? -8.835 11.822 1.632 1.00 95.69 120 LYS A N 1
ATOM 976 C CA . LYS A 1 120 ? -9.418 13.164 1.518 1.00 95.69 120 LYS A CA 1
ATOM 977 C C . LYS A 1 120 ? -10.918 13.111 1.230 1.00 95.69 120 LYS A C 1
ATOM 979 O O . LYS A 1 120 ? -11.682 13.812 1.891 1.00 95.69 120 LYS A O 1
ATOM 984 N N . GLU A 1 121 ? -11.342 12.271 0.287 1.00 96.75 121 GLU A N 1
ATOM 985 C CA . GLU A 1 121 ? -12.753 12.086 -0.070 1.00 96.75 121 GLU A CA 1
ATOM 986 C C . GLU A 1 121 ? -13.583 11.630 1.138 1.00 96.75 121 GLU A C 1
ATOM 988 O O . GLU A 1 121 ? -14.654 12.175 1.409 1.00 96.75 121 GLU A O 1
ATOM 993 N N . LYS A 1 122 ? -13.076 10.651 1.893 1.00 94.75 122 LYS A N 1
ATOM 994 C CA . LYS A 1 122 ? -13.756 10.077 3.061 1.00 94.75 122 LYS A CA 1
ATOM 995 C C . LYS A 1 122 ? -13.487 10.828 4.369 1.00 94.75 122 LYS A C 1
ATOM 997 O O . LYS A 1 122 ? -13.994 10.416 5.406 1.00 94.75 122 LYS A O 1
ATOM 1002 N N . LYS A 1 123 ? -12.731 11.934 4.328 1.00 93.94 123 LYS A N 1
ATOM 1003 C CA . LYS A 1 123 ? -12.314 12.729 5.501 1.00 93.94 123 LYS A CA 1
ATOM 1004 C C . LYS A 1 123 ? -11.624 11.881 6.583 1.00 93.94 123 LYS A C 1
ATOM 1006 O O . LYS A 1 123 ? -11.781 12.134 7.775 1.00 93.94 123 LYS A O 1
ATOM 1011 N N . LEU A 1 124 ? -10.854 10.878 6.164 1.00 90.12 124 LEU A N 1
ATOM 1012 C CA . LEU A 1 124 ? -10.126 9.974 7.051 1.00 90.12 124 LEU A CA 1
ATOM 1013 C C . LEU A 1 124 ? -8.799 10.619 7.450 1.00 90.12 124 LEU A C 1
ATOM 1015 O O . LEU A 1 124 ? -7.913 10.801 6.613 1.00 90.12 124 LEU A O 1
ATOM 1019 N N . SER A 1 125 ? -8.638 10.944 8.731 1.00 82.88 125 SER A N 1
ATOM 1020 C CA . SER A 1 125 ? -7.371 11.423 9.286 1.00 82.88 125 SER A CA 1
ATOM 1021 C C . SER A 1 125 ? -6.688 10.311 10.081 1.00 82.88 125 SER A C 1
ATOM 1023 O O . SER A 1 125 ? -7.322 9.588 10.841 1.00 82.88 125 SER A O 1
ATOM 1025 N N . HIS A 1 126 ? -5.377 10.149 9.888 1.00 79.69 126 HIS A N 1
ATOM 1026 C CA . HIS A 1 126 ? -4.536 9.220 10.662 1.00 79.69 126 HIS A CA 1
ATOM 1027 C C . HIS A 1 126 ? -4.973 7.741 10.681 1.00 79.69 126 HIS A C 1
ATOM 1029 O O . HIS A 1 126 ? -4.574 6.995 11.575 1.00 79.69 126 HIS A O 1
ATOM 1035 N N . ILE A 1 127 ? -5.742 7.295 9.684 1.00 86.19 127 ILE A N 1
ATOM 1036 C CA . ILE A 1 127 ? -6.139 5.890 9.564 1.00 86.19 127 ILE A CA 1
ATOM 1037 C C . ILE A 1 127 ? -4.913 4.998 9.262 1.00 86.19 127 ILE A C 1
ATOM 1039 O O . ILE A 1 127 ? -4.074 5.367 8.429 1.00 86.19 127 ILE A O 1
ATOM 1043 N N . PRO A 1 128 ? -4.776 3.833 9.920 1.00 88.50 128 PRO A N 1
ATOM 1044 C CA . PRO A 1 128 ? -3.778 2.833 9.569 1.00 88.50 128 PRO A CA 1
ATOM 1045 C C . PRO A 1 128 ? -3.905 2.388 8.110 1.00 88.50 128 PRO A C 1
ATOM 1047 O O . PRO A 1 128 ? -5.003 2.186 7.592 1.00 88.50 128 PRO A O 1
ATOM 1050 N N . ILE A 1 129 ? -2.756 2.200 7.464 1.00 91.38 129 ILE A N 1
ATOM 1051 C CA . ILE A 1 129 ? -2.659 1.690 6.097 1.00 91.38 129 ILE A CA 1
ATOM 1052 C C . ILE A 1 129 ? -1.813 0.425 6.133 1.00 91.38 129 ILE A C 1
ATOM 1054 O O . ILE A 1 129 ? -0.717 0.437 6.704 1.00 91.38 129 ILE A O 1
ATOM 1058 N N . ILE A 1 130 ? -2.327 -0.629 5.505 1.00 91.62 130 ILE A N 1
ATOM 1059 C CA . ILE A 1 130 ? -1.654 -1.897 5.271 1.00 91.62 130 ILE A CA 1
ATOM 1060 C C . ILE A 1 130 ? -1.434 -2.053 3.768 1.00 91.62 130 ILE A C 1
ATOM 1062 O O . ILE A 1 130 ? -2.386 -2.116 2.998 1.00 91.62 130 ILE A O 1
ATOM 1066 N N . LEU A 1 131 ? -0.172 -2.134 3.355 1.00 92.44 131 LEU A N 1
ATOM 1067 C CA . LEU A 1 131 ? 0.203 -2.445 1.974 1.00 92.44 131 LEU A CA 1
ATOM 1068 C C . LEU A 1 131 ? 0.631 -3.915 1.862 1.00 92.44 131 LEU A C 1
ATOM 1070 O O . LEU A 1 131 ? 1.549 -4.333 2.572 1.00 92.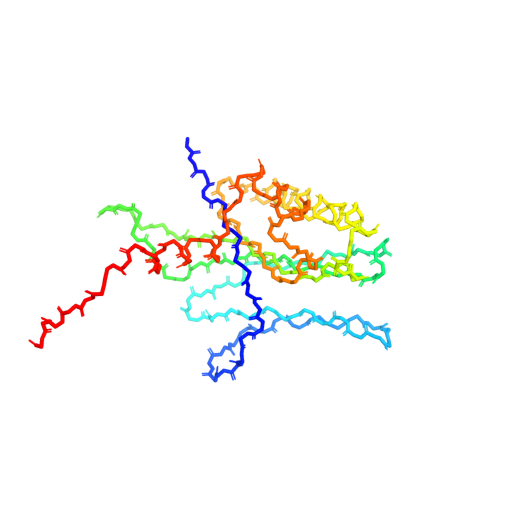44 131 LEU A O 1
ATOM 1074 N N . CYS A 1 132 ? -0.010 -4.669 0.970 1.00 89.62 132 CYS A N 1
ATOM 1075 C CA . CYS A 1 132 ? 0.135 -6.112 0.768 1.00 89.62 132 CYS A CA 1
ATOM 1076 C C . CYS A 1 132 ? 0.324 -6.489 -0.705 1.00 89.62 132 CYS A C 1
ATOM 1078 O O . CYS A 1 132 ? 0.103 -5.680 -1.606 1.00 89.62 132 CYS A O 1
ATOM 1080 N N . GLY A 1 133 ? 0.709 -7.747 -0.924 1.00 87.75 133 GLY A N 1
ATOM 1081 C CA . GLY A 1 133 ? 0.803 -8.363 -2.243 1.00 87.75 133 GLY A CA 1
ATOM 1082 C C . GLY A 1 133 ? 2.234 -8.532 -2.750 1.00 87.75 133 GLY A C 1
ATOM 1083 O O . GLY A 1 133 ? 3.199 -8.430 -1.982 1.00 87.75 133 GLY A O 1
ATOM 1084 N N . ASP A 1 134 ? 2.365 -8.821 -4.044 1.00 87.38 134 ASP A N 1
ATOM 1085 C CA . ASP A 1 134 ? 3.652 -9.058 -4.696 1.00 87.38 134 ASP A CA 1
ATOM 1086 C C . ASP A 1 134 ? 4.170 -7.779 -5.361 1.00 87.38 134 ASP A C 1
ATOM 1088 O O . ASP A 1 134 ? 3.675 -7.313 -6.389 1.00 87.38 134 ASP A O 1
ATOM 1092 N N . TRP A 1 135 ? 5.207 -7.202 -4.760 1.00 88.25 135 TRP A N 1
ATOM 1093 C CA . TRP A 1 135 ? 5.829 -5.966 -5.228 1.00 88.25 135 TRP A CA 1
ATOM 1094 C C . TRP A 1 135 ? 6.888 -6.199 -6.314 1.00 88.25 135 TRP A C 1
ATOM 1096 O O . TRP A 1 135 ? 7.487 -5.227 -6.778 1.00 88.25 135 TRP A O 1
ATOM 1106 N N . ASN A 1 136 ? 7.155 -7.456 -6.696 1.00 87.38 136 ASN A N 1
ATOM 1107 C CA . ASN A 1 136 ? 8.167 -7.850 -7.682 1.00 87.38 136 ASN A CA 1
ATOM 1108 C C . ASN A 1 136 ? 9.514 -7.125 -7.476 1.00 87.38 136 ASN A C 1
ATOM 1110 O O . ASN A 1 136 ? 10.151 -6.620 -8.403 1.00 87.38 136 ASN A O 1
ATOM 1114 N N . GLY A 1 137 ? 9.945 -7.020 -6.217 1.00 83.44 137 GLY A N 1
ATOM 1115 C CA . GLY A 1 137 ? 11.137 -6.281 -5.817 1.00 83.44 137 GLY A CA 1
ATOM 1116 C C . GLY A 1 137 ? 11.823 -6.895 -4.602 1.00 83.44 137 GLY A C 1
ATOM 1117 O O . GLY A 1 137 ? 11.249 -7.691 -3.867 1.00 83.44 137 GLY A O 1
ATOM 1118 N N . SER A 1 138 ? 13.078 -6.509 -4.375 1.00 85.69 138 SER A N 1
ATOM 1119 C CA . SER A 1 138 ? 13.874 -6.984 -3.239 1.00 85.69 138 SER A CA 1
ATOM 1120 C C . SER A 1 138 ? 13.982 -5.931 -2.133 1.00 85.69 138 SER A C 1
ATOM 1122 O O . SER A 1 138 ? 13.790 -4.738 -2.370 1.00 85.69 138 SER A O 1
ATOM 1124 N N . LYS A 1 139 ? 14.412 -6.344 -0.931 1.00 85.38 139 LYS A N 1
ATOM 1125 C CA . LYS A 1 139 ? 14.720 -5.425 0.187 1.00 85.38 139 LYS A CA 1
ATOM 1126 C C . LYS A 1 139 ? 15.777 -4.367 -0.142 1.00 85.38 139 LYS A C 1
ATOM 1128 O O . LYS A 1 139 ? 15.849 -3.330 0.508 1.00 85.38 139 LYS A O 1
ATOM 1133 N N . ARG A 1 140 ? 16.646 -4.639 -1.118 1.00 87.50 140 ARG A N 1
ATOM 1134 C CA . ARG A 1 140 ? 17.672 -3.689 -1.579 1.00 87.50 140 ARG A CA 1
ATOM 1135 C C . ARG A 1 140 ? 17.184 -2.832 -2.753 1.00 87.50 140 ARG A C 1
ATOM 1137 O O . ARG A 1 140 ? 17.863 -1.867 -3.112 1.00 87.50 140 ARG A O 1
ATOM 1144 N N . GLY A 1 141 ? 16.031 -3.175 -3.327 1.00 87.81 141 GLY A N 1
ATOM 1145 C CA . GLY A 1 141 ? 15.431 -2.526 -4.485 1.00 87.81 141 GLY A CA 1
ATOM 1146 C C . GLY A 1 141 ? 14.775 -1.183 -4.170 1.00 87.81 141 GLY A C 1
ATOM 1147 O O . GLY A 1 141 ? 14.526 -0.830 -3.014 1.00 87.81 141 GLY A O 1
ATOM 1148 N N . HIS A 1 142 ? 14.493 -0.426 -5.230 1.00 90.81 142 HIS A N 1
ATOM 1149 C CA . HIS A 1 142 ? 13.996 0.945 -5.120 1.00 90.81 142 HIS A CA 1
ATOM 1150 C C . HIS A 1 142 ? 12.591 1.037 -4.523 1.00 90.81 142 HIS A C 1
ATOM 1152 O O . HIS A 1 142 ? 12.369 1.893 -3.676 1.00 90.81 142 HIS A O 1
ATOM 1158 N N . VAL A 1 143 ? 11.683 0.124 -4.883 1.00 91.25 143 VAL A N 1
ATOM 1159 C CA . VAL A 1 143 ? 10.320 0.070 -4.322 1.00 91.25 143 VAL A CA 1
ATOM 1160 C C . VAL A 1 143 ? 10.354 -0.049 -2.798 1.00 91.25 143 VAL A C 1
ATOM 1162 O O . VAL A 1 143 ? 9.720 0.736 -2.099 1.00 91.25 143 VAL A O 1
ATOM 1165 N N . TYR A 1 144 ? 11.159 -0.980 -2.273 1.00 91.06 144 TYR A N 1
ATOM 1166 C CA . TYR A 1 144 ? 11.304 -1.167 -0.832 1.00 91.06 144 TYR A CA 1
ATOM 1167 C C . TYR A 1 144 ? 11.838 0.097 -0.150 1.00 91.06 144 TYR A C 1
ATOM 1169 O O . TYR A 1 144 ? 11.239 0.594 0.801 1.00 91.06 144 TYR A O 1
ATOM 1177 N N . LYS A 1 145 ? 12.947 0.648 -0.661 1.00 92.31 145 LYS A N 1
ATOM 1178 C CA . LYS A 1 145 ? 13.572 1.865 -0.117 1.00 92.31 145 LYS A CA 1
ATOM 1179 C C . LYS A 1 145 ? 12.615 3.058 -0.129 1.00 92.31 145 LYS A C 1
ATOM 1181 O O . LYS A 1 145 ? 12.552 3.783 0.859 1.00 92.31 145 LYS A O 1
ATOM 1186 N N . PHE A 1 146 ? 11.858 3.223 -1.210 1.00 93.06 146 PHE A N 1
ATOM 1187 C CA . PHE A 1 146 ? 10.872 4.287 -1.349 1.00 93.06 146 PHE A CA 1
ATOM 1188 C C . PHE A 1 146 ? 9.735 4.146 -0.330 1.00 93.06 146 PHE A C 1
ATOM 1190 O O . PHE A 1 146 ? 9.459 5.081 0.413 1.00 93.06 146 PHE A O 1
ATOM 1197 N N . LEU A 1 147 ? 9.126 2.965 -0.195 1.00 91.38 147 LEU A N 1
ATOM 1198 C CA . LEU A 1 147 ? 8.084 2.751 0.817 1.00 91.38 147 LEU A CA 1
ATOM 1199 C C . LEU A 1 147 ? 8.605 3.026 2.238 1.00 91.38 147 LEU A C 1
ATOM 1201 O O . LEU A 1 147 ? 7.920 3.665 3.038 1.00 91.38 147 LEU A O 1
ATOM 1205 N N . ARG A 1 148 ? 9.849 2.627 2.546 1.00 91.81 148 ARG A N 1
ATOM 1206 C CA . ARG A 1 148 ? 10.492 2.967 3.827 1.00 91.81 148 ARG A CA 1
ATOM 1207 C C . ARG A 1 148 ? 10.675 4.476 4.007 1.00 91.81 148 ARG A C 1
ATOM 1209 O O . ARG A 1 148 ? 10.436 4.964 5.109 1.00 91.81 148 ARG A O 1
ATOM 1216 N N . SER A 1 149 ? 11.056 5.217 2.962 1.00 92.56 149 SER A N 1
ATOM 1217 C CA . SER A 1 149 ? 11.187 6.680 3.040 1.00 92.56 149 SER A CA 1
ATOM 1218 C C . SER A 1 149 ? 9.838 7.385 3.210 1.00 92.56 149 SER A C 1
ATOM 1220 O O . SER A 1 149 ? 9.794 8.458 3.799 1.00 92.56 149 SER A O 1
ATOM 1222 N N . GLN A 1 150 ? 8.736 6.765 2.774 1.00 90.62 150 GLN A N 1
ATOM 1223 C CA . GLN A 1 150 ? 7.364 7.220 3.052 1.00 90.62 150 GLN A CA 1
ATOM 1224 C C . GLN A 1 150 ? 6.871 6.847 4.467 1.00 90.62 150 GLN A C 1
ATOM 1226 O O . GLN A 1 150 ? 5.695 7.024 4.793 1.00 90.62 150 GLN A O 1
ATOM 1231 N N . GLY A 1 151 ? 7.747 6.313 5.322 1.00 88.81 151 GLY A N 1
ATOM 1232 C CA . GLY A 1 151 ? 7.440 5.973 6.710 1.00 88.81 151 GLY A CA 1
ATOM 1233 C C . GLY A 1 151 ? 6.748 4.624 6.902 1.00 88.81 151 GLY A C 1
ATOM 1234 O O . GLY A 1 151 ? 6.345 4.317 8.024 1.00 88.81 151 GLY A O 1
ATOM 1235 N N . PHE A 1 152 ? 6.613 3.804 5.854 1.00 89.81 152 PHE A N 1
ATOM 1236 C CA . PHE A 1 152 ? 6.099 2.447 6.013 1.00 89.81 152 PHE A CA 1
ATOM 1237 C C . PHE A 1 152 ? 7.126 1.528 6.684 1.00 89.81 152 PHE A C 1
ATOM 1239 O O . PHE A 1 152 ? 8.338 1.650 6.487 1.00 89.81 152 PHE A O 1
ATOM 1246 N N . ILE A 1 153 ? 6.631 0.559 7.453 1.00 87.25 153 ILE A N 1
ATOM 1247 C CA . ILE A 1 153 ? 7.441 -0.425 8.177 1.00 87.25 153 ILE A CA 1
ATOM 1248 C C . ILE A 1 153 ? 7.161 -1.822 7.632 1.00 87.25 153 ILE A C 1
ATOM 1250 O O . ILE A 1 153 ? 6.014 -2.235 7.540 1.00 87.25 153 ILE A O 1
ATOM 1254 N N . SER A 1 154 ? 8.210 -2.581 7.319 1.00 85.44 154 SER A N 1
ATOM 1255 C CA . SER A 1 154 ? 8.073 -3.975 6.889 1.00 85.44 154 SER A CA 1
ATOM 1256 C C . SER A 1 154 ? 7.765 -4.893 8.073 1.00 85.44 154 SER A C 1
ATOM 1258 O O . SER A 1 154 ? 8.598 -5.065 8.962 1.00 85.44 154 SER A O 1
ATOM 1260 N N . SER A 1 155 ? 6.598 -5.533 8.048 1.00 81.12 155 SER A N 1
ATOM 1261 C CA . SER A 1 155 ? 6.227 -6.621 8.970 1.00 81.12 155 SER A CA 1
ATOM 1262 C C . SER A 1 155 ? 7.253 -7.758 8.994 1.00 81.12 155 SER A C 1
ATOM 1264 O O . SER A 1 155 ? 7.590 -8.257 10.065 1.00 81.12 155 SER A O 1
ATOM 1266 N N . TYR A 1 156 ? 7.811 -8.129 7.836 1.00 81.12 156 TYR A N 1
ATOM 1267 C CA . TYR A 1 156 ? 8.858 -9.147 7.751 1.00 81.12 156 TYR A CA 1
ATOM 1268 C C . TYR A 1 156 ? 10.122 -8.717 8.505 1.00 81.12 156 TYR A C 1
ATOM 1270 O O . TYR A 1 156 ? 10.728 -9.527 9.200 1.00 81.12 156 TYR A O 1
ATOM 1278 N N . ASP A 1 157 ? 10.531 -7.448 8.399 1.00 83.75 157 ASP A N 1
ATOM 1279 C CA . ASP A 1 157 ? 11.704 -6.951 9.129 1.00 83.75 157 ASP A CA 1
ATOM 1280 C C . ASP A 1 157 ? 11.473 -6.979 10.640 1.00 83.75 157 ASP A C 1
ATOM 1282 O O . ASP A 1 157 ? 12.355 -7.424 11.373 1.00 83.75 157 ASP A O 1
ATOM 1286 N N . VAL A 1 158 ? 10.284 -6.569 11.090 1.00 80.31 158 VAL A N 1
ATOM 1287 C CA . VAL A 1 158 ? 9.896 -6.621 12.508 1.00 80.31 158 VAL A CA 1
ATOM 1288 C C . VAL A 1 158 ? 9.916 -8.064 13.012 1.00 80.31 158 VAL A C 1
ATOM 1290 O O . VAL A 1 158 ? 10.552 -8.350 14.021 1.00 80.31 158 VAL A O 1
ATOM 1293 N N . ALA A 1 159 ? 9.301 -8.997 12.282 1.00 77.69 159 ALA A N 1
ATOM 1294 C CA . ALA A 1 159 ? 9.290 -10.410 12.654 1.00 77.69 159 ALA A CA 1
ATOM 1295 C C . ALA A 1 159 ? 10.707 -11.002 12.745 1.00 77.69 159 ALA A C 1
ATOM 1297 O O . ALA A 1 159 ? 11.007 -11.758 13.665 1.00 77.69 159 ALA A O 1
ATOM 1298 N N . GLN A 1 160 ? 11.600 -10.642 11.821 1.00 81.75 160 GLN A N 1
ATOM 1299 C CA . GLN A 1 160 ? 12.996 -11.086 11.858 1.00 81.75 160 GLN A CA 1
ATOM 1300 C C . GLN A 1 160 ? 13.770 -10.490 13.039 1.00 81.75 160 GLN A C 1
ATOM 1302 O O . GLN A 1 160 ? 14.595 -11.181 13.628 1.00 81.75 160 GLN A O 1
ATOM 1307 N N . GLN A 1 161 ? 13.514 -9.233 13.405 1.00 79.81 161 GLN A N 1
ATOM 1308 C CA . GLN A 1 161 ? 14.112 -8.622 14.595 1.00 79.81 161 GLN A CA 1
ATOM 1309 C C . GLN A 1 161 ? 13.636 -9.306 15.878 1.00 79.81 161 GLN A C 1
ATOM 1311 O O . GLN A 1 161 ? 14.460 -9.639 16.722 1.00 79.81 161 GLN A O 1
ATOM 1316 N N . LEU A 1 162 ? 12.335 -9.585 15.995 1.00 76.12 162 LEU A N 1
ATOM 1317 C CA . LEU A 1 162 ? 11.778 -10.288 17.153 1.00 76.12 162 LEU A CA 1
ATOM 1318 C C . LEU A 1 162 ? 12.389 -11.682 17.320 1.00 76.12 162 LEU A C 1
ATOM 1320 O O . LEU A 1 162 ? 12.775 -12.039 18.425 1.00 76.12 162 LEU A O 1
ATOM 1324 N N . LYS A 1 163 ? 12.563 -12.427 16.221 1.00 79.81 163 LYS A N 1
ATOM 1325 C CA . LYS A 1 163 ? 13.234 -13.737 16.247 1.00 79.81 163 LYS A CA 1
ATOM 1326 C C . LYS A 1 163 ? 14.695 -13.655 16.689 1.00 79.81 163 LYS A C 1
ATOM 1328 O O . LYS A 1 163 ? 15.163 -14.552 17.369 1.00 79.81 163 LYS A O 1
ATOM 1333 N N . LYS A 1 164 ? 15.422 -12.605 16.293 1.00 78.06 164 LYS A N 1
ATOM 1334 C CA . LYS A 1 164 ? 16.830 -12.413 16.684 1.00 78.06 164 LYS A CA 1
ATOM 1335 C C . LYS A 1 164 ? 17.000 -12.002 18.144 1.00 78.06 164 LYS A C 1
ATOM 1337 O O . LYS A 1 164 ? 18.031 -12.302 18.725 1.00 78.06 164 LYS A O 1
ATOM 1342 N N . ASN A 1 165 ? 16.015 -11.302 18.702 1.00 75.12 165 ASN A N 1
ATOM 1343 C CA . ASN A 1 165 ? 16.038 -10.827 20.084 1.00 75.12 165 ASN A CA 1
ATOM 1344 C C . ASN A 1 165 ? 15.489 -11.865 21.081 1.00 75.12 165 ASN A C 1
ATOM 1346 O O . ASN A 1 165 ? 15.516 -11.621 22.284 1.00 75.12 165 ASN A O 1
ATOM 1350 N N . GLN A 1 166 ? 14.969 -12.997 20.597 1.00 59.38 166 GLN A N 1
ATOM 1351 C CA . GLN A 1 166 ? 14.688 -14.164 21.423 1.00 59.38 166 GLN A CA 1
ATOM 1352 C C . GLN A 1 166 ? 15.997 -14.944 21.623 1.00 59.38 166 GLN A C 1
ATOM 1354 O O . GLN A 1 166 ? 16.375 -15.755 20.781 1.00 59.38 166 GLN A O 1
ATOM 1359 N N . GLU A 1 167 ? 16.687 -14.680 22.738 1.00 50.94 167 GLU A N 1
ATOM 1360 C CA . GLU A 1 167 ? 17.576 -15.665 23.377 1.00 50.94 167 GLU A CA 1
ATOM 1361 C C . GLU A 1 167 ? 16.801 -16.990 23.550 1.00 50.94 167 GLU A C 1
ATOM 1363 O O . GLU A 1 167 ? 15.580 -16.947 23.764 1.00 50.94 167 GLU A O 1
ATOM 1368 N N . PRO A 1 168 ? 17.441 -18.169 23.435 1.00 44.22 168 PRO A N 1
ATOM 1369 C CA . PRO A 1 168 ? 16.740 -19.429 23.617 1.00 44.22 168 PRO A CA 1
ATOM 1370 C C . PRO A 1 168 ? 16.150 -19.464 25.028 1.00 44.22 168 PRO A C 1
ATOM 1372 O O . PRO A 1 168 ? 16.866 -19.363 26.019 1.00 44.22 168 PRO A O 1
ATOM 1375 N N . LEU A 1 169 ? 14.825 -19.607 25.106 1.00 41.81 169 LEU A N 1
ATOM 1376 C CA . LEU A 1 169 ? 14.134 -20.041 26.314 1.00 41.81 169 LEU A CA 1
ATOM 1377 C C . LEU A 1 169 ? 14.635 -21.455 26.639 1.00 41.81 169 LEU A C 1
ATOM 1379 O O . LEU A 1 169 ? 14.023 -22.449 26.248 1.00 41.81 169 LEU A O 1
ATOM 1383 N N . GLU A 1 170 ? 15.774 -21.553 27.321 1.00 40.75 170 GLU A N 1
ATOM 1384 C CA . GLU A 1 170 ? 16.070 -22.725 28.125 1.00 40.75 170 GLU A CA 1
ATOM 1385 C C . GLU A 1 170 ? 14.988 -22.821 29.204 1.00 40.75 170 GLU A C 1
ATOM 1387 O O . GLU A 1 170 ? 14.827 -21.936 30.038 1.00 40.75 170 GLU A O 1
ATOM 1392 N N . MET A 1 171 ? 14.203 -23.892 29.087 1.00 37.75 171 MET A N 1
ATOM 1393 C CA . MET A 1 171 ? 13.463 -24.589 30.136 1.00 37.75 171 MET A CA 1
ATOM 1394 C C . MET A 1 171 ? 13.035 -23.770 31.363 1.00 37.75 171 MET A C 1
ATOM 1396 O O . MET A 1 171 ? 13.770 -23.655 32.339 1.00 37.75 171 MET A O 1
ATOM 1400 N N . LEU A 1 172 ? 11.750 -23.430 31.404 1.00 31.45 172 LEU A N 1
ATOM 1401 C CA . LEU A 1 172 ? 10.955 -23.678 32.604 1.00 31.45 172 LEU A CA 1
ATOM 1402 C C . LEU A 1 172 ? 9.769 -24.541 32.171 1.00 31.45 172 LEU A C 1
ATOM 1404 O O . LEU A 1 172 ? 8.832 -24.065 31.530 1.00 31.45 172 LEU A O 1
ATOM 1408 N N . VAL A 1 173 ? 9.946 -25.841 32.420 1.00 35.69 173 VAL A N 1
ATOM 1409 C CA . VAL A 1 173 ? 8.902 -26.873 32.474 1.00 35.69 173 VAL A CA 1
ATOM 1410 C C . VAL A 1 173 ? 7.880 -26.487 33.537 1.00 35.69 173 VAL A C 1
ATOM 1412 O O . VAL A 1 173 ? 8.321 -25.986 34.597 1.00 35.69 173 VAL A O 1
#

Secondary structure (DSSP, 8-state):
----EEE---------S---EEEE---SSSS----EEEE-TTTEEEEEEEEEEEGGGSSEEEEEEEEEESSPEEEETTEEE--EEEEEEEEPPSP-SGGGHHHHHHHHHHHHHHHHHHHHHTT--S--EEEEEE-S--TTSHHHHHHHHTTEEEHHHHHHHHHHH--------

Organism: Eruca vesicaria subsp. sativa (NCBI:txid29727)

Radius of gyration: 17.91 Å; chains: 1; bounding box: 35×40×54 Å

Sequence (173 aa):
MLCRRLVLVLTVAAMRSEFHISILIGLDSSVIQSLLTAIHKDYFELVSYRELLFNDFGDRVAQLLHVRSLVPFPLNEKQIVQQEVLIVNTHLLFPHDSSLSIARLHQVYKILEYLEAYQKEKKLSHIPIILCGDWNGSKRGHVYKFLRSQGFISSYDVAQQLKKNQEPLEMLV